Protein AF-A0A0S7YZR9-F1 (afdb_monomer)

Nearest PDB structures (foldseek):
  4ddk-assembly1_B  TM=4.774E-01  e=3.831E+00  Mycobacterium tuberculo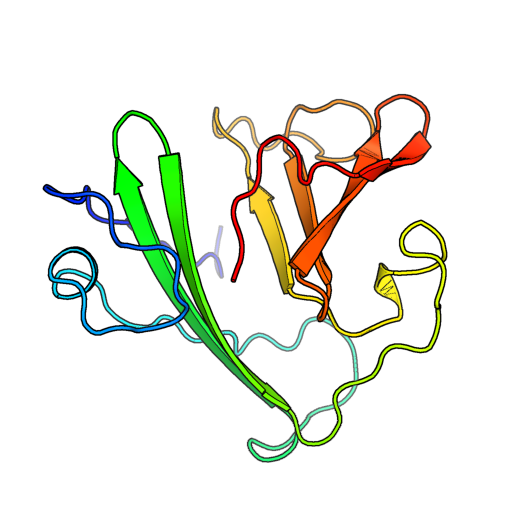sis
  3te5-assembly1_B  TM=4.830E-01  e=8.020E+00  Saccharomyces cerevisiae S288C
  2ya3-assembly1_B  TM=4.072E-01  e=9.647E+00  Homo sapiens
  4dix-assembly2_B  TM=2.619E-01  e=4.609E+00  Arabidopsis thaliana

Sequence (139 aa):
MEGRTEYRAPRAAIAPVVDGIDSDAAWEATRWQDIDQLWLGPEYEDADFQGRFKVVWTPERIYLLAEIVDDILFDSHRDPLVQYWDDDCLEIFLDEDFSGGDHQYNHNAFAYHVSLDNQAIDIGTDEKARSYSHHVESR

Foldseek 3Di:
DPPDDDDDAEAFPDDDDQDLDCPDPSNVVWDKDWPPDCPDDDDDDVQAWTKIKHWHDYPVDIDMRMDMHHNDQFDPDPPCQPPVVVGDWDKDKAQPVPPPDDQPLPVNIDIFTQHPVRWTWDAYNVRGIDTPCVPDDHD

Solvent-accessible surface area (backbone atoms only — not comparable to full-atom values): 8926 Å² total; per-residue (Å²): 130,84,90,72,84,87,81,83,61,50,74,34,94,49,85,61,77,83,65,77,61,90,78,42,76,44,49,72,85,51,64,82,40,76,60,79,78,87,86,77,82,78,92,82,50,73,71,51,51,41,37,33,33,36,52,34,29,47,101,90,45,78,47,76,49,74,52,75,48,60,73,71,93,47,79,84,53,92,50,74,72,46,71,52,86,83,28,53,55,53,76,47,79,47,55,89,83,68,78,82,61,63,46,76,46,66,71,60,14,47,62,31,38,32,35,87,87,55,44,24,31,37,62,38,68,83,77,42,61,44,80,50,43,90,82,53,88,71,99

pLDDT: mean 92.22, std 7.13, range [46.25, 97.81]

Radius of gyration: 15.83 Å; Cα contacts (8 Å, |Δi|>4): 218; chains: 1; bounding box: 41×36×39 Å

Structure (mmCIF, N/CA/C/O backbone):
data_AF-A0A0S7YZR9-F1
#
_entry.id   AF-A0A0S7YZR9-F1
#
loop_
_atom_site.group_PDB
_atom_site.id
_atom_site.type_symbol
_atom_site.label_atom_id
_atom_site.label_alt_id
_atom_site.label_comp_id
_atom_site.label_asym_id
_atom_site.label_entity_id
_atom_site.label_seq_id
_atom_site.pdbx_PDB_ins_code
_atom_site.Cartn_x
_atom_site.Cartn_y
_atom_site.Cartn_z
_atom_site.occupancy
_atom_site.B_iso_or_equiv
_atom_site.auth_seq_id
_atom_site.auth_comp_id
_atom_site.auth_asym_id
_atom_site.auth_atom_id
_atom_site.pdbx_PDB_model_num
ATOM 1 N N . MET A 1 1 ? -2.872 24.928 0.077 1.00 49.91 1 MET A N 1
ATOM 2 C CA . MET A 1 1 ? -3.732 23.855 0.622 1.00 49.91 1 MET A CA 1
ATOM 3 C C . MET A 1 1 ? -5.007 23.670 -0.208 1.00 49.91 1 MET A C 1
ATOM 5 O O . 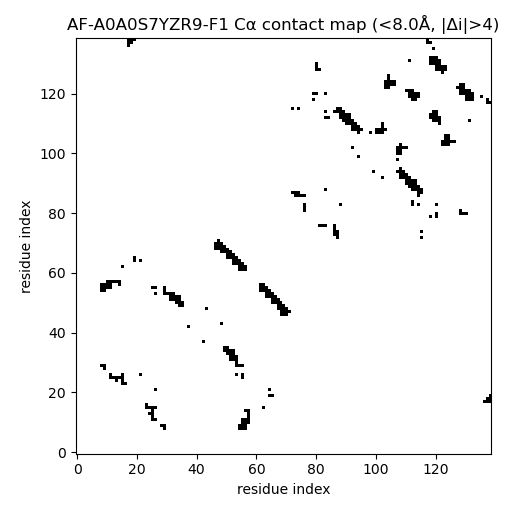MET A 1 1 ? -5.911 22.993 0.252 1.00 49.91 1 MET A O 1
ATOM 9 N N . GLU A 1 2 ? -5.100 24.221 -1.424 1.00 46.25 2 GLU A N 1
ATOM 10 C CA . GLU A 1 2 ? -6.133 23.800 -2.381 1.00 46.25 2 GLU A CA 1
ATOM 11 C C . GLU A 1 2 ? -5.717 22.462 -3.006 1.00 46.25 2 GLU A C 1
ATOM 13 O O . GLU A 1 2 ? -4.527 22.253 -3.242 1.00 46.25 2 GLU A O 1
ATOM 18 N N . GLY A 1 3 ? -6.675 21.556 -3.216 1.00 63.06 3 GLY A N 1
ATOM 19 C CA . GLY A 1 3 ? -6.462 20.278 -3.909 1.00 63.06 3 GLY A CA 1
ATOM 20 C C . GLY A 1 3 ? -6.144 19.058 -3.035 1.00 63.06 3 GLY A C 1
ATOM 21 O O . GLY A 1 3 ? -5.969 17.977 -3.578 1.00 63.06 3 GLY A O 1
ATOM 22 N N . ARG A 1 4 ? -6.089 19.181 -1.699 1.00 71.31 4 ARG A N 1
ATOM 23 C CA . ARG A 1 4 ? -6.003 18.001 -0.817 1.00 71.31 4 ARG A CA 1
ATOM 24 C C . ARG A 1 4 ? -7.403 17.468 -0.530 1.00 71.31 4 ARG A C 1
ATOM 26 O O . ARG A 1 4 ? -8.235 18.204 0.001 1.00 71.31 4 ARG A O 1
ATOM 33 N N . THR A 1 5 ? -7.646 16.204 -0.853 1.00 81.19 5 THR A N 1
ATOM 34 C CA . THR A 1 5 ? -8.812 15.472 -0.356 1.00 81.19 5 THR A CA 1
ATOM 35 C C . THR A 1 5 ? -8.611 15.164 1.129 1.00 81.19 5 THR A C 1
ATOM 37 O O . THR A 1 5 ? -7.500 14.895 1.585 1.00 81.19 5 THR A O 1
ATOM 40 N N . GLU A 1 6 ? -9.679 15.267 1.920 1.00 87.44 6 GLU A N 1
ATOM 41 C CA . GLU A 1 6 ? -9.677 14.838 3.319 1.00 87.44 6 GLU A CA 1
ATOM 42 C C . GLU A 1 6 ? -10.524 13.573 3.430 1.00 87.44 6 GLU A C 1
ATOM 44 O O . GLU A 1 6 ? -11.729 13.604 3.177 1.00 87.44 6 GLU A O 1
ATOM 49 N N . TYR A 1 7 ? -9.901 12.474 3.852 1.00 88.81 7 TYR A N 1
ATOM 50 C CA . TYR A 1 7 ? -10.595 11.239 4.190 1.00 88.81 7 TYR A CA 1
ATOM 51 C C . TYR A 1 7 ? -10.415 10.926 5.673 1.00 88.81 7 TYR A C 1
ATOM 53 O O . TYR A 1 7 ? -9.303 10.913 6.196 1.00 88.81 7 TYR A O 1
ATOM 61 N N . ARG A 1 8 ? -11.524 10.658 6.366 1.00 93.19 8 ARG A N 1
ATOM 62 C CA . ARG A 1 8 ? -11.518 10.253 7.776 1.00 93.19 8 ARG A CA 1
ATOM 63 C C . ARG A 1 8 ? -11.895 8.783 7.871 1.00 93.19 8 ARG A C 1
ATOM 65 O O . ARG A 1 8 ? -13.080 8.458 7.898 1.00 93.19 8 ARG A O 1
ATOM 72 N N . ALA A 1 9 ? -10.886 7.918 7.943 1.00 95.44 9 ALA A N 1
ATOM 73 C CA . ALA A 1 9 ? -11.085 6.486 8.125 1.00 95.44 9 ALA A CA 1
ATOM 74 C C . ALA A 1 9 ? -11.821 6.213 9.451 1.00 95.44 9 ALA A C 1
ATOM 76 O O . ALA A 1 9 ? -11.351 6.642 10.517 1.00 95.44 9 ALA A O 1
ATOM 77 N N . PRO A 1 10 ? -12.977 5.527 9.434 1.00 96.75 10 PRO A N 1
ATOM 78 C CA . PRO A 1 10 ? -13.663 5.183 10.663 1.00 96.75 10 PRO A CA 1
ATOM 79 C C . PRO A 1 10 ? -12.889 4.103 11.417 1.00 96.75 10 PRO A C 1
ATOM 81 O O . PRO A 1 10 ? -12.204 3.252 10.844 1.00 96.75 10 PRO A O 1
ATOM 84 N N . ARG A 1 11 ? -13.031 4.128 12.742 1.00 97.44 11 ARG A N 1
ATOM 85 C CA . ARG A 1 11 ? -12.537 3.048 13.588 1.00 97.44 11 ARG A CA 1
ATOM 86 C C . ARG A 1 11 ? -13.446 1.832 13.426 1.00 97.44 11 ARG A C 1
ATOM 88 O O . ARG A 1 11 ? -14.648 1.941 13.669 1.00 97.44 11 ARG A O 1
ATOM 95 N N . ALA A 1 12 ? -12.875 0.684 13.094 1.00 97.06 12 ALA A N 1
ATOM 96 C CA . ALA A 1 12 ? -13.597 -0.576 13.050 1.00 97.06 12 ALA A CA 1
ATOM 97 C C . ALA A 1 12 ? -13.786 -1.142 14.468 1.00 97.06 12 ALA A C 1
ATOM 99 O O . ALA A 1 12 ? -12.879 -1.105 15.303 1.00 97.06 12 ALA A O 1
ATOM 100 N N . ALA A 1 13 ? -14.983 -1.662 14.753 1.00 95.19 13 ALA A N 1
ATOM 101 C CA . ALA A 1 13 ? -15.266 -2.343 16.020 1.00 95.19 13 ALA A CA 1
ATOM 102 C C . ALA A 1 13 ? -14.659 -3.755 16.067 1.00 95.19 13 ALA A C 1
ATOM 104 O O . ALA A 1 13 ? -14.311 -4.246 17.139 1.00 95.19 13 ALA A O 1
ATOM 105 N N . ILE A 1 14 ? -14.545 -4.387 14.900 1.00 95.06 14 ILE A N 1
ATOM 106 C CA . ILE A 1 14 ? -13.962 -5.706 14.673 1.00 95.06 14 ILE A CA 1
ATOM 107 C C . ILE A 1 14 ? -12.978 -5.538 13.516 1.00 95.06 14 ILE A C 1
ATOM 109 O O . ILE A 1 14 ? -13.290 -4.843 12.551 1.00 95.06 14 ILE A O 1
ATOM 113 N N . ALA A 1 15 ? -11.783 -6.112 13.641 1.00 96.81 15 ALA A N 1
ATOM 114 C CA . ALA A 1 15 ? -10.812 -6.115 12.555 1.00 96.81 15 ALA A CA 1
ATOM 115 C C . ALA A 1 15 ? -11.372 -6.904 11.360 1.00 96.81 15 ALA A C 1
ATOM 117 O O . ALA A 1 15 ? -11.846 -8.022 11.586 1.00 96.81 15 ALA A O 1
ATOM 118 N N . PRO A 1 16 ? -11.313 -6.366 10.129 1.00 97.00 16 PRO A N 1
ATOM 119 C CA . PRO A 1 16 ? -11.696 -7.137 8.962 1.00 97.00 16 PRO A CA 1
ATOM 120 C C . PRO A 1 16 ? -10.743 -8.312 8.759 1.00 97.00 16 PRO A C 1
ATOM 122 O O . PRO A 1 16 ? -9.550 -8.229 9.076 1.00 97.00 16 PRO A O 1
ATOM 125 N N . VAL A 1 17 ? -11.257 -9.398 8.191 1.00 96.31 17 VAL A N 1
ATOM 126 C CA . VAL A 1 17 ? -10.395 -10.444 7.635 1.00 96.31 17 VAL A CA 1
ATOM 127 C C . VAL A 1 17 ? -9.646 -9.875 6.426 1.00 96.31 17 VAL A C 1
ATOM 129 O O . VAL A 1 17 ? -10.237 -9.226 5.567 1.00 96.31 17 VAL A O 1
ATOM 132 N N . VAL A 1 18 ? -8.333 -10.099 6.359 1.00 96.31 18 VAL A N 1
ATOM 133 C CA . VAL A 1 18 ? -7.532 -9.743 5.182 1.00 96.31 18 VAL A CA 1
ATOM 134 C C . VAL A 1 18 ? -7.682 -10.869 4.162 1.00 96.31 18 VAL A C 1
ATOM 136 O O . VAL A 1 18 ? -6.966 -11.863 4.239 1.00 96.31 18 VAL A O 1
ATOM 139 N N . ASP A 1 19 ? -8.662 -10.757 3.269 1.00 95.88 19 ASP A N 1
ATOM 140 C CA . ASP A 1 19 ? -8.957 -11.746 2.217 1.00 95.88 19 ASP A CA 1
ATOM 141 C C . ASP A 1 19 ? -9.349 -11.126 0.861 1.00 95.88 19 ASP A C 1
ATOM 143 O O . ASP A 1 19 ? -9.710 -11.854 -0.064 1.00 95.88 19 ASP A O 1
ATOM 147 N N . GLY A 1 20 ? -9.284 -9.796 0.745 1.00 94.88 20 GLY A N 1
ATOM 148 C CA . GLY A 1 20 ? -9.654 -9.059 -0.465 1.00 94.88 20 GLY A CA 1
ATOM 149 C C . GLY A 1 20 ? -11.165 -8.907 -0.687 1.00 94.88 20 GLY A C 1
ATOM 150 O O . GLY A 1 20 ? -11.572 -8.464 -1.759 1.00 94.88 20 GLY A O 1
ATOM 151 N N . ILE A 1 21 ? -12.018 -9.259 0.287 1.00 95.12 21 ILE A N 1
ATOM 152 C CA . ILE A 1 21 ? -13.479 -9.249 0.127 1.00 95.12 21 ILE A CA 1
ATOM 153 C C . ILE A 1 21 ? -14.133 -8.132 0.962 1.00 95.12 21 ILE A C 1
ATOM 155 O O . ILE A 1 21 ? -14.015 -8.064 2.184 1.00 95.12 21 ILE A O 1
ATOM 159 N N . ASP A 1 22 ? -14.950 -7.298 0.311 1.00 95.44 22 ASP A N 1
ATOM 160 C CA . ASP A 1 22 ? -15.714 -6.187 0.919 1.00 95.44 22 ASP A CA 1
ATOM 161 C C . ASP A 1 22 ? -16.951 -6.635 1.739 1.00 95.44 22 ASP A C 1
ATOM 163 O O . ASP A 1 22 ? -17.921 -5.899 1.897 1.00 95.44 22 ASP A O 1
ATOM 167 N N . SER A 1 23 ? -16.992 -7.882 2.217 1.00 95.38 23 SER A N 1
ATOM 168 C CA . SER A 1 23 ? -18.182 -8.420 2.903 1.00 95.38 23 SER A CA 1
ATOM 169 C C . SER A 1 23 ? -18.142 -8.300 4.426 1.00 95.38 23 SER A C 1
ATOM 171 O O . SER A 1 23 ? -19.137 -8.601 5.085 1.00 95.38 23 SER A O 1
ATOM 173 N N . ASP A 1 24 ? -17.005 -7.893 4.996 1.00 96.25 24 ASP A N 1
ATOM 174 C CA . ASP A 1 24 ? -16.861 -7.727 6.441 1.00 96.25 24 ASP A CA 1
ATOM 175 C C . ASP A 1 24 ? -17.631 -6.494 6.948 1.00 96.25 24 ASP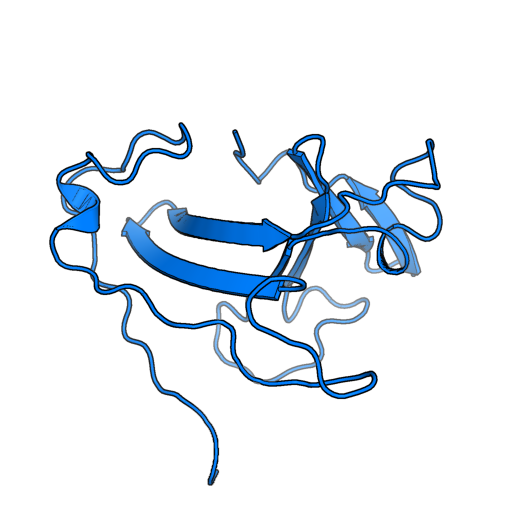 A C 1
ATOM 177 O O . ASP A 1 24 ? -17.632 -5.429 6.326 1.00 96.25 24 ASP A O 1
ATOM 181 N N . ALA A 1 25 ? -18.239 -6.612 8.130 1.00 95.75 25 ALA A N 1
ATOM 182 C CA . ALA A 1 25 ? -18.999 -5.536 8.765 1.00 95.75 25 ALA A CA 1
ATOM 183 C C . ALA A 1 25 ? -18.138 -4.288 9.036 1.00 95.75 25 ALA A C 1
ATOM 185 O O . ALA A 1 25 ? -18.659 -3.174 9.120 1.00 95.75 25 ALA A O 1
ATOM 186 N N . ALA A 1 26 ? -16.815 -4.453 9.154 1.00 96.38 26 ALA A N 1
ATOM 187 C CA . ALA A 1 26 ? -15.878 -3.340 9.283 1.00 96.38 26 ALA A CA 1
ATOM 188 C C . ALA A 1 26 ? -15.997 -2.326 8.128 1.00 96.38 26 ALA A C 1
ATOM 190 O O . ALA A 1 26 ? -15.844 -1.123 8.351 1.00 96.38 26 ALA A O 1
ATOM 191 N N . TRP A 1 27 ? -16.321 -2.787 6.916 1.00 96.75 27 TRP A N 1
ATOM 192 C CA . TRP A 1 27 ? -16.366 -1.953 5.716 1.00 96.75 27 TRP A CA 1
ATOM 193 C C . TRP A 1 27 ? -17.689 -1.208 5.519 1.00 96.75 27 TRP A C 1
ATOM 195 O O . TRP A 1 27 ? -17.713 -0.223 4.779 1.00 96.75 27 TRP A O 1
ATOM 205 N N . GLU A 1 28 ? -18.769 -1.598 6.206 1.00 93.62 28 GLU A N 1
ATOM 206 C CA . GLU A 1 28 ? -20.115 -1.018 6.038 1.00 93.62 28 GLU A CA 1
ATOM 207 C C . GLU A 1 28 ? -20.171 0.487 6.340 1.00 93.62 28 GLU A C 1
ATOM 209 O O . GLU A 1 28 ? -20.940 1.231 5.729 1.00 93.62 28 GLU A O 1
ATOM 214 N N . ALA A 1 29 ? -19.344 0.953 7.280 1.00 88.19 29 ALA A N 1
ATOM 215 C CA . ALA A 1 29 ? -19.265 2.363 7.661 1.00 88.19 29 ALA A CA 1
ATOM 216 C C . ALA A 1 29 ? -18.375 3.198 6.720 1.00 88.19 29 ALA A C 1
ATOM 218 O O . ALA A 1 29 ? -18.280 4.417 6.885 1.00 88.19 29 ALA A O 1
ATOM 219 N N . THR A 1 30 ? -17.717 2.562 5.748 1.00 92.62 30 THR A N 1
ATOM 220 C CA . THR A 1 30 ? -16.820 3.213 4.790 1.00 92.62 30 THR A CA 1
ATOM 221 C C . THR A 1 30 ? -17.478 3.383 3.432 1.00 92.62 30 THR A C 1
ATOM 223 O O . THR A 1 30 ? -18.368 2.633 3.034 1.00 92.62 30 THR A O 1
ATOM 226 N N . ARG A 1 31 ? -17.001 4.372 2.681 1.00 92.12 31 ARG A N 1
ATOM 227 C CA . ARG A 1 31 ? -17.296 4.503 1.256 1.00 92.12 31 ARG A CA 1
ATOM 228 C C . ARG A 1 31 ? -16.016 4.285 0.475 1.00 92.12 31 ARG A C 1
ATOM 230 O O . ARG A 1 31 ? -14.955 4.703 0.938 1.00 92.12 31 ARG A O 1
ATOM 237 N N . TRP A 1 32 ? -16.161 3.684 -0.699 1.00 96.38 32 TRP A N 1
ATOM 238 C CA . TRP A 1 32 ? -15.114 3.669 -1.710 1.00 96.38 32 TRP A CA 1
ATOM 239 C C . TRP A 1 32 ? -14.670 5.099 -2.021 1.00 96.38 32 TRP A C 1
ATOM 241 O O . TRP A 1 32 ? -15.499 6.014 -2.060 1.00 96.38 32 TRP A O 1
ATOM 251 N N . GLN A 1 33 ? -13.364 5.286 -2.134 1.00 95.94 33 GLN A N 1
ATOM 252 C CA . GLN A 1 33 ? -12.705 6.491 -2.6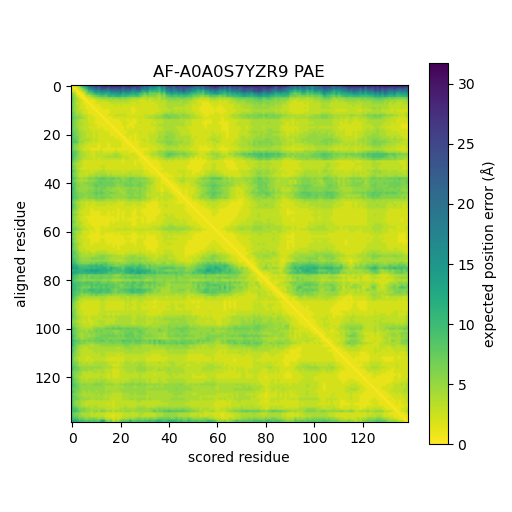18 1.00 95.94 33 GLN A CA 1
ATOM 253 C C . GLN A 1 33 ? -12.012 6.136 -3.922 1.00 95.94 33 GLN A C 1
ATOM 255 O O . GLN A 1 33 ? -11.331 5.114 -3.973 1.00 95.94 33 GLN A O 1
ATOM 260 N N . ASP A 1 34 ? -12.188 6.954 -4.947 1.00 95.44 34 ASP A N 1
ATOM 261 C CA . ASP A 1 34 ? -11.608 6.680 -6.254 1.00 95.44 34 ASP A CA 1
ATOM 262 C C . ASP A 1 34 ? -10.117 7.056 -6.266 1.00 95.44 34 ASP A C 1
ATOM 264 O O . ASP A 1 34 ? -9.677 7.986 -5.581 1.00 95.44 34 ASP A O 1
ATOM 268 N N . ILE A 1 35 ? -9.334 6.294 -7.022 1.00 94.31 35 ILE A N 1
ATOM 269 C CA . ILE A 1 35 ? -7.953 6.595 -7.394 1.00 94.31 35 ILE A CA 1
ATOM 270 C C . ILE A 1 35 ? -8.034 7.108 -8.832 1.00 94.31 35 ILE A C 1
ATOM 272 O O . ILE A 1 35 ? -7.949 6.334 -9.773 1.00 94.31 35 ILE A O 1
ATOM 276 N N . ASP A 1 36 ? -8.291 8.403 -9.001 1.00 92.88 36 ASP A N 1
ATOM 277 C CA . ASP A 1 36 ? -8.662 9.005 -10.295 1.00 92.88 36 ASP A CA 1
ATOM 278 C C . ASP A 1 36 ? -7.780 10.207 -10.681 1.00 92.88 36 ASP A C 1
ATOM 280 O O . ASP A 1 36 ? -8.058 10.940 -11.631 1.00 92.88 36 ASP A O 1
ATOM 284 N N . GLN A 1 37 ? -6.697 10.432 -9.935 1.00 92.00 37 GLN A N 1
ATOM 285 C CA . GLN A 1 37 ? -5.760 11.520 -10.191 1.00 92.00 37 GLN A CA 1
ATOM 286 C C . GLN A 1 37 ? -4.596 11.017 -11.047 1.00 92.00 37 GLN A C 1
ATOM 288 O O . GLN A 1 37 ? -3.678 10.371 -10.544 1.00 92.00 37 GLN A O 1
ATOM 293 N N . LEU A 1 38 ? -4.612 11.349 -12.342 1.00 92.12 38 LEU A N 1
ATOM 294 C CA . LEU A 1 38 ? -3.491 11.092 -13.249 1.00 92.12 38 LEU A CA 1
ATOM 295 C C . LEU A 1 38 ? -2.274 11.934 -12.832 1.00 92.12 38 LEU A C 1
ATOM 297 O O . LEU A 1 38 ? -2.219 13.140 -13.083 1.00 92.12 38 LEU A O 1
ATOM 301 N N . TRP A 1 39 ? -1.297 11.296 -12.187 1.00 87.12 39 TRP A N 1
ATOM 302 C CA . TRP A 1 39 ? -0.071 11.965 -11.746 1.00 87.12 39 TRP A CA 1
ATOM 303 C C . TRP A 1 39 ? 0.994 12.016 -12.850 1.00 87.12 39 TRP A C 1
ATOM 305 O O . TRP A 1 39 ? 1.617 13.058 -13.074 1.00 87.12 39 TRP A O 1
ATOM 315 N N . LEU A 1 40 ? 1.194 10.910 -13.564 1.00 89.88 40 LEU A N 1
ATOM 316 C CA . LEU A 1 40 ? 2.203 10.771 -14.608 1.00 89.88 40 LEU A CA 1
ATOM 317 C C . LEU A 1 40 ? 1.649 9.921 -15.752 1.00 89.88 40 LEU A C 1
ATOM 319 O O . LEU A 1 40 ? 0.948 8.948 -15.506 1.00 89.88 40 LEU A O 1
ATOM 323 N N . GLY A 1 41 ? 2.010 10.267 -16.987 1.00 91.00 41 GLY A N 1
ATOM 324 C CA . GLY A 1 41 ? 1.612 9.518 -18.179 1.00 91.00 41 GLY A CA 1
ATOM 325 C C . GLY A 1 41 ? 0.550 10.227 -19.025 1.00 91.00 41 GLY A C 1
ATOM 326 O O . GLY A 1 41 ? 0.191 11.376 -18.746 1.00 91.00 41 GLY A O 1
ATOM 327 N N . PRO A 1 42 ? 0.125 9.593 -20.130 1.00 93.31 42 PRO A N 1
ATOM 328 C CA . PRO A 1 42 ? -0.967 10.084 -20.963 1.00 93.31 42 PRO A CA 1
ATOM 329 C C . PRO A 1 42 ? -2.331 9.884 -20.283 1.00 93.31 42 PRO A C 1
ATOM 331 O O . PRO A 1 42 ? -2.442 9.196 -19.273 1.00 93.31 42 PRO A O 1
ATOM 334 N N . GLU A 1 43 ? -3.376 10.482 -20.858 1.00 94.75 43 GLU A N 1
ATOM 335 C CA . GLU A 1 43 ? -4.758 10.138 -20.506 1.00 94.75 43 GLU A CA 1
ATOM 336 C C . GLU A 1 43 ? -5.036 8.659 -20.817 1.00 94.75 43 GLU A C 1
ATOM 338 O O . GLU A 1 43 ? -4.533 8.130 -21.813 1.00 94.75 43 GLU A O 1
ATOM 343 N N . TYR A 1 44 ? -5.848 8.028 -19.971 1.00 93.56 44 TYR A N 1
ATOM 344 C CA . TYR A 1 44 ? -6.264 6.632 -20.068 1.00 93.56 44 TYR A CA 1
ATOM 345 C C . TYR A 1 44 ? -7.794 6.526 -20.066 1.00 93.56 44 TYR A C 1
ATOM 347 O O . TYR A 1 44 ? -8.501 7.481 -19.742 1.00 93.56 44 TYR A O 1
ATOM 355 N N . GLU A 1 45 ? -8.302 5.360 -20.452 1.00 94.00 45 GLU A N 1
ATOM 356 C CA . GLU A 1 45 ? -9.733 5.044 -20.455 1.00 94.00 45 GLU A CA 1
ATOM 357 C C . GLU A 1 45 ? -10.064 4.118 -19.276 1.00 94.00 45 GLU A C 1
ATOM 359 O O . GLU A 1 45 ? -9.202 3.379 -18.812 1.00 94.00 45 GLU A O 1
ATOM 364 N N . ASP A 1 46 ? -11.328 4.055 -18.853 1.00 90.62 46 ASP A N 1
ATOM 365 C CA . ASP A 1 46 ? -11.758 3.181 -17.744 1.00 90.62 46 ASP A CA 1
ATOM 366 C C . ASP A 1 46 ? -11.419 1.690 -17.967 1.00 90.62 46 ASP A C 1
ATOM 368 O O . ASP A 1 46 ? -11.364 0.905 -17.023 1.00 90.62 46 ASP A O 1
ATOM 372 N N . ALA A 1 47 ? -11.254 1.258 -19.221 1.00 90.94 47 ALA A N 1
ATOM 373 C CA . ALA A 1 47 ? -10.867 -0.117 -19.533 1.00 90.94 47 ALA A CA 1
ATOM 374 C C . ALA A 1 47 ? -9.386 -0.410 -19.244 1.00 90.94 47 ALA A C 1
ATOM 376 O O . ALA A 1 47 ? -9.072 -1.575 -19.041 1.00 90.94 47 ALA A O 1
ATOM 377 N N . ASP A 1 48 ? -8.540 0.622 -19.259 1.00 92.44 48 ASP A N 1
ATOM 378 C CA . ASP A 1 48 ? -7.093 0.571 -19.013 1.00 92.44 48 ASP A CA 1
ATOM 379 C C . ASP A 1 48 ? -6.813 0.633 -17.509 1.00 92.44 48 ASP A C 1
ATOM 381 O O . ASP A 1 48 ? -6.115 -0.214 -16.980 1.00 92.44 48 ASP A O 1
ATOM 385 N N . PHE A 1 49 ? -7.447 1.569 -16.791 1.00 95.62 49 PHE A N 1
ATOM 386 C CA . PHE A 1 49 ? -7.296 1.665 -15.342 1.00 95.62 49 PHE A CA 1
ATOM 387 C C . PHE A 1 49 ? -8.565 2.164 -14.647 1.00 95.62 49 PHE A C 1
ATOM 389 O O . PHE A 1 49 ? -9.130 3.204 -14.992 1.00 95.62 49 PHE A O 1
ATOM 396 N N . GLN A 1 50 ? -8.966 1.458 -13.591 1.00 96.75 50 GLN A N 1
ATOM 397 C CA . GLN A 1 50 ? -9.856 1.965 -12.548 1.00 96.75 50 GLN A CA 1
ATOM 398 C C . GLN A 1 50 ? -9.306 1.548 -11.192 1.00 96.75 50 GLN A C 1
ATOM 400 O O . GLN A 1 50 ? -9.101 0.363 -10.944 1.00 96.75 50 GLN A O 1
ATOM 405 N N . GLY A 1 51 ? -9.143 2.500 -10.280 1.00 96.62 51 GLY A N 1
ATOM 406 C CA . GLY A 1 51 ? -8.747 2.213 -8.910 1.00 96.62 51 GLY A CA 1
ATOM 407 C C . GLY A 1 51 ? -9.741 2.788 -7.918 1.00 96.62 51 GLY A C 1
ATOM 408 O O . GLY A 1 51 ? -10.251 3.894 -8.087 1.00 96.62 51 GLY A O 1
ATOM 409 N N . ARG A 1 52 ? -10.002 2.053 -6.843 1.00 97.25 52 ARG A N 1
ATOM 410 C CA . ARG A 1 52 ? -10.730 2.565 -5.682 1.00 97.25 52 ARG A CA 1
ATOM 411 C C . ARG A 1 52 ? -10.262 1.893 -4.408 1.00 97.25 52 ARG A C 1
ATOM 413 O O . ARG A 1 52 ? -9.797 0.758 -4.426 1.00 97.25 52 ARG A O 1
ATOM 420 N N . PHE A 1 53 ? -10.416 2.574 -3.280 1.00 97.56 53 PHE A N 1
ATOM 421 C CA . PHE A 1 53 ? -9.996 2.059 -1.985 1.00 97.56 5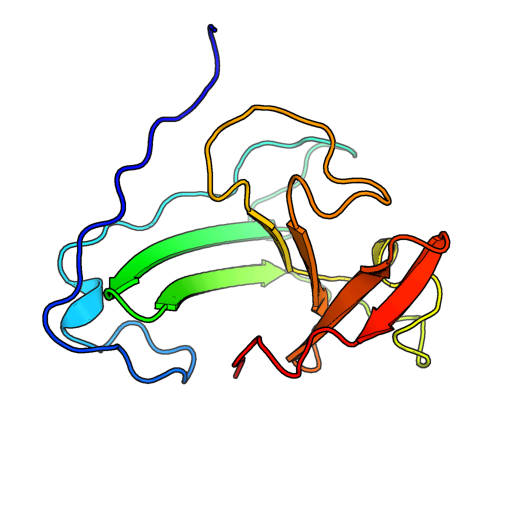3 PHE A CA 1
ATOM 422 C C . PHE A 1 53 ? -10.971 2.376 -0.845 1.00 97.56 53 PHE A C 1
ATOM 424 O O . PHE A 1 53 ? -11.778 3.307 -0.904 1.00 97.56 53 PHE A O 1
ATOM 431 N N . LYS A 1 54 ? -10.871 1.597 0.230 1.00 97.12 54 LYS A N 1
ATOM 432 C CA . LYS A 1 54 ? -11.477 1.828 1.545 1.00 97.12 54 LYS A CA 1
ATOM 433 C C . LYS A 1 54 ? -10.393 1.752 2.609 1.00 97.12 54 LYS A C 1
ATOM 435 O O . LYS A 1 54 ? -9.468 0.953 2.492 1.00 97.12 54 LYS A O 1
ATOM 440 N N . VAL A 1 55 ? -10.537 2.543 3.674 1.00 97.50 55 VAL A N 1
ATOM 441 C CA . VAL A 1 55 ? -9.642 2.473 4.837 1.00 97.50 55 VAL A CA 1
ATOM 442 C C . VAL A 1 55 ? -10.457 2.433 6.122 1.00 97.50 55 VAL A C 1
ATOM 444 O O . VAL A 1 55 ? -11.341 3.264 6.334 1.00 97.50 55 VAL A O 1
ATOM 447 N N . VAL A 1 56 ? -10.116 1.499 7.006 1.00 97.81 56 VAL A N 1
ATOM 448 C CA . VAL A 1 56 ? -10.539 1.491 8.413 1.00 97.81 56 VAL A CA 1
ATOM 449 C C . VAL A 1 56 ? -9.328 1.317 9.308 1.00 97.81 56 VAL A C 1
ATOM 451 O O . VAL A 1 56 ? -8.254 0.928 8.858 1.00 97.81 56 VAL A O 1
ATOM 454 N N . TRP A 1 57 ? -9.490 1.572 10.599 1.00 97.81 57 TRP A N 1
ATOM 455 C CA . TRP A 1 57 ? -8.416 1.326 11.553 1.00 97.81 57 TRP A CA 1
ATOM 456 C C . TRP A 1 57 ? -8.917 0.711 12.855 1.00 97.81 57 TRP A C 1
ATOM 458 O O . TRP A 1 57 ? -10.066 0.867 13.269 1.00 97.81 57 TRP A O 1
ATOM 468 N N . THR A 1 58 ? -8.002 0.026 13.518 1.00 97.12 58 THR A N 1
ATOM 469 C CA . THR A 1 58 ? -8.085 -0.447 14.902 1.00 97.12 58 THR A CA 1
ATOM 470 C C . THR A 1 58 ? -6.883 0.120 15.660 1.00 97.12 58 THR A C 1
ATOM 472 O O . THR A 1 58 ? -5.932 0.554 15.011 1.00 97.12 58 THR A O 1
ATOM 475 N N . PRO A 1 59 ? -6.870 0.130 17.004 1.00 96.25 59 PRO A N 1
ATOM 476 C CA . PRO A 1 59 ? -5.700 0.590 17.755 1.00 96.25 59 PRO A CA 1
ATOM 477 C C . PRO A 1 59 ? -4.383 -0.105 17.370 1.00 96.25 59 PRO A C 1
ATOM 479 O O . PRO A 1 59 ? -3.319 0.463 17.582 1.00 96.25 59 PRO A O 1
ATOM 482 N N . GLU A 1 60 ? -4.454 -1.316 16.817 1.00 94.56 60 GLU A N 1
ATOM 483 C CA . GLU A 1 60 ? -3.295 -2.123 16.452 1.00 94.56 60 GLU A CA 1
ATOM 484 C C . GLU A 1 60 ? -2.856 -1.952 14.990 1.00 94.56 60 GLU A C 1
ATOM 486 O O . GLU A 1 60 ? -1.689 -2.195 14.692 1.00 94.56 60 GLU A O 1
ATOM 491 N N . ARG A 1 61 ? -3.776 -1.620 14.069 1.00 95.81 61 ARG A N 1
ATOM 492 C CA . ARG A 1 61 ? -3.536 -1.655 12.611 1.00 95.81 61 ARG A CA 1
ATOM 493 C C . ARG A 1 61 ? -4.437 -0.713 11.820 1.00 95.81 61 ARG A C 1
ATOM 495 O O . ARG A 1 61 ? -5.605 -0.525 12.173 1.00 95.81 61 ARG A O 1
ATOM 502 N N . ILE A 1 62 ? -3.918 -0.241 10.690 1.00 96.75 62 ILE A N 1
ATOM 503 C CA . ILE A 1 62 ? -4.690 0.335 9.584 1.00 96.75 62 ILE A CA 1
ATOM 504 C C . ILE A 1 62 ? -4.975 -0.789 8.581 1.00 96.75 62 ILE A C 1
ATOM 506 O O . ILE A 1 62 ? -4.093 -1.590 8.286 1.00 96.75 62 ILE A O 1
ATOM 510 N N . TYR A 1 63 ? -6.203 -0.852 8.076 1.00 97.44 63 TYR A N 1
ATOM 511 C CA . TYR A 1 63 ? -6.625 -1.809 7.058 1.00 97.44 63 TYR A CA 1
ATOM 512 C C . TYR A 1 63 ? -7.014 -1.046 5.806 1.00 97.44 63 TYR A C 1
ATOM 514 O O . TYR A 1 63 ? -7.816 -0.110 5.874 1.00 97.44 63 TYR A O 1
ATOM 522 N N . LEU A 1 64 ? -6.469 -1.478 4.677 1.00 97.25 64 LEU A N 1
ATOM 523 C CA . LEU A 1 64 ? -6.787 -0.959 3.360 1.00 97.25 64 LEU A CA 1
ATOM 524 C C . LEU A 1 64 ? -7.405 -2.086 2.539 1.00 97.25 64 LEU A C 1
ATOM 526 O O . LEU A 1 64 ? -6.919 -3.214 2.568 1.00 97.25 64 LEU A O 1
ATOM 530 N N . LEU A 1 65 ? -8.468 -1.765 1.816 1.00 97.69 65 LEU A N 1
ATOM 531 C CA . LEU A 1 65 ? -9.015 -2.613 0.769 1.00 97.69 65 LEU A CA 1
ATOM 532 C C . LEU A 1 65 ? -8.960 -1.805 -0.518 1.00 97.69 65 LEU A C 1
ATOM 534 O O . LEU A 1 65 ? -9.614 -0.767 -0.599 1.00 97.69 65 LEU A O 1
ATOM 538 N N . ALA A 1 66 ? -8.172 -2.256 -1.485 1.00 97.25 66 ALA A N 1
ATOM 539 C CA . ALA A 1 66 ? -8.075 -1.648 -2.802 1.00 97.25 66 ALA A CA 1
ATOM 540 C C . ALA A 1 66 ? -8.675 -2.595 -3.841 1.00 97.25 66 ALA A C 1
ATOM 542 O O . ALA A 1 66 ? -8.460 -3.803 -3.787 1.00 97.25 66 ALA A O 1
ATOM 543 N N . GLU A 1 67 ? -9.432 -2.035 -4.774 1.00 96.88 67 GLU A N 1
ATOM 544 C CA . GLU A 1 67 ? -9.883 -2.720 -5.976 1.00 96.88 67 GLU A CA 1
ATOM 545 C C . GLU A 1 67 ? -9.298 -1.966 -7.165 1.00 96.88 67 GLU A C 1
ATOM 547 O O . GLU A 1 67 ? -9.528 -0.762 -7.309 1.00 96.88 67 GLU A O 1
ATOM 552 N N . ILE A 1 68 ? -8.509 -2.674 -7.968 1.00 95.94 68 ILE A N 1
ATOM 553 C CA . ILE A 1 68 ? -7.841 -2.140 -9.150 1.00 95.94 68 ILE A CA 1
ATOM 554 C C . ILE A 1 68 ? -8.238 -3.022 -10.328 1.00 95.94 68 ILE A C 1
ATOM 556 O O . ILE A 1 68 ? -8.145 -4.250 -10.257 1.00 95.94 68 ILE A O 1
ATOM 560 N N . VAL A 1 69 ? -8.730 -2.390 -11.384 1.00 95.44 69 VAL A N 1
ATOM 561 C CA . VAL A 1 69 ? -8.991 -3.008 -12.678 1.00 95.44 69 VAL A CA 1
ATOM 562 C C . VAL A 1 69 ? -7.952 -2.461 -13.632 1.00 95.44 69 VAL A C 1
ATOM 564 O O . VAL A 1 69 ? -7.852 -1.247 -13.780 1.00 95.44 69 VAL A O 1
ATOM 567 N N . ASP A 1 70 ? -7.224 -3.374 -14.254 1.00 94.31 70 ASP A N 1
ATOM 568 C CA . ASP A 1 70 ? -6.218 -3.087 -15.264 1.00 94.31 70 ASP A CA 1
ATOM 569 C C . ASP A 1 70 ? -6.407 -4.071 -16.426 1.00 94.31 70 ASP A C 1
ATOM 571 O O . ASP A 1 70 ? -6.831 -5.219 -16.205 1.00 94.31 70 ASP A O 1
ATOM 575 N N . ASP A 1 71 ? -6.162 -3.636 -17.660 1.00 93.81 71 ASP A N 1
ATOM 576 C CA . ASP A 1 71 ? -6.253 -4.520 -18.820 1.00 93.81 71 ASP A CA 1
ATOM 577 C C . ASP A 1 71 ? -5.051 -5.473 -18.920 1.00 93.81 71 ASP A C 1
ATOM 579 O O . ASP A 1 71 ? -5.195 -6.596 -19.434 1.00 93.81 71 ASP A O 1
ATOM 583 N N . ILE A 1 72 ? -3.894 -5.076 -18.378 1.00 93.06 72 ILE A N 1
ATOM 584 C CA . ILE A 1 72 ? -2.645 -5.831 -18.401 1.00 93.06 72 ILE A CA 1
ATOM 585 C C . ILE A 1 72 ? -1.951 -5.716 -17.045 1.00 93.06 72 ILE A C 1
ATOM 587 O O . ILE A 1 72 ? -1.313 -4.724 -16.743 1.00 93.06 72 ILE A O 1
ATOM 591 N N . LEU A 1 73 ? -1.927 -6.823 -16.300 1.00 91.94 73 LEU A N 1
ATOM 592 C CA . LEU A 1 73 ? -1.046 -6.949 -15.140 1.00 91.94 73 LEU A CA 1
ATOM 593 C C . LEU A 1 73 ? 0.403 -7.201 -15.587 1.00 91.94 73 LEU A C 1
ATOM 595 O O . LEU A 1 73 ? 0.710 -8.256 -16.163 1.00 91.94 73 LEU A O 1
ATOM 599 N N . PHE A 1 74 ? 1.288 -6.250 -15.315 1.00 90.62 74 PHE A N 1
ATOM 600 C CA . PHE A 1 74 ? 2.677 -6.217 -15.742 1.00 90.62 74 PHE A CA 1
ATOM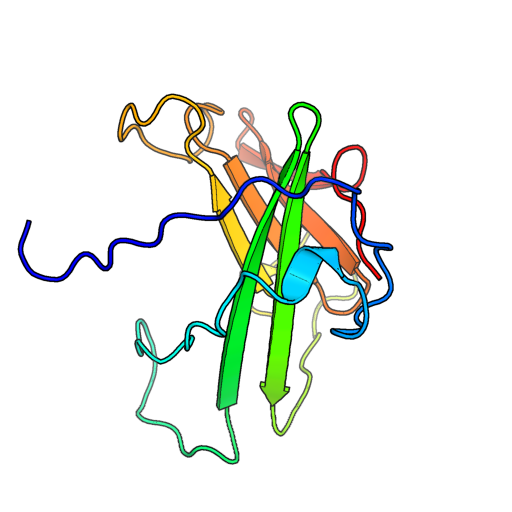 601 C C . PHE A 1 74 ? 3.659 -6.385 -14.572 1.00 90.62 74 PHE A C 1
ATOM 603 O O . PHE A 1 74 ? 3.768 -5.549 -13.685 1.00 90.62 74 PHE A O 1
ATOM 610 N N . ASP A 1 75 ? 4.430 -7.472 -14.616 1.00 88.00 75 ASP A N 1
ATOM 611 C CA . ASP A 1 75 ? 5.579 -7.733 -13.742 1.00 88.00 75 ASP A CA 1
ATOM 612 C C . ASP A 1 75 ? 6.722 -8.257 -14.621 1.00 88.00 75 ASP A C 1
ATOM 614 O O . ASP A 1 75 ? 6.686 -9.383 -15.138 1.00 88.00 75 ASP A O 1
ATOM 618 N N . SER A 1 76 ? 7.709 -7.398 -14.871 1.00 84.00 76 SER A N 1
ATOM 619 C CA . SER A 1 76 ? 8.853 -7.696 -15.729 1.00 84.00 76 SER A CA 1
ATOM 620 C C . SER A 1 76 ? 10.120 -8.062 -14.958 1.00 84.00 76 SER A C 1
ATOM 622 O O . SER A 1 76 ? 11.039 -8.652 -15.549 1.00 84.00 76 SER A O 1
ATOM 624 N N . HIS A 1 77 ? 10.164 -7.808 -13.645 1.00 85.25 77 HIS A N 1
ATOM 625 C CA . HIS A 1 77 ? 11.323 -8.063 -12.798 1.00 85.25 77 HIS A CA 1
ATOM 626 C C . HIS A 1 77 ? 11.049 -9.153 -11.764 1.00 85.25 77 HIS A C 1
ATOM 628 O O . HIS A 1 77 ? 10.592 -8.934 -10.652 1.00 85.25 77 HIS A O 1
ATOM 634 N N . ARG A 1 78 ? 11.531 -10.363 -12.067 1.00 83.44 78 ARG A N 1
ATOM 635 C CA . ARG A 1 78 ? 11.429 -11.512 -11.148 1.00 83.44 78 ARG A CA 1
ATOM 636 C C . ARG A 1 78 ? 12.079 -11.287 -9.769 1.00 83.44 78 ARG A C 1
ATOM 638 O O . ARG A 1 78 ? 11.800 -12.043 -8.842 1.00 83.44 78 ARG A O 1
ATOM 645 N N . ASP A 1 79 ? 13.044 -10.373 -9.659 1.00 89.44 79 ASP A N 1
ATOM 646 C CA . ASP A 1 79 ? 13.642 -10.022 -8.367 1.00 89.44 79 ASP A CA 1
ATOM 647 C C . ASP A 1 79 ? 12.874 -8.829 -7.779 1.00 89.44 79 ASP A C 1
ATOM 649 O O . ASP A 1 79 ? 13.001 -7.731 -8.322 1.00 89.44 79 ASP A O 1
ATOM 653 N N . PRO A 1 80 ? 12.140 -9.005 -6.664 1.00 86.19 80 PRO A N 1
ATOM 654 C CA . PRO A 1 80 ? 11.278 -7.961 -6.110 1.00 86.19 80 PRO A CA 1
ATOM 655 C C . PRO A 1 80 ? 12.062 -6.745 -5.596 1.00 86.19 80 PRO A C 1
ATOM 657 O O . PRO A 1 80 ? 11.472 -5.736 -5.236 1.00 86.19 80 PRO A O 1
ATOM 660 N N . LEU A 1 81 ? 13.395 -6.821 -5.516 1.00 92.12 81 LEU A N 1
ATOM 661 C CA . LEU A 1 81 ? 14.245 -5.714 -5.073 1.00 92.12 81 LEU A CA 1
ATOM 662 C C . LEU A 1 81 ? 14.815 -4.882 -6.232 1.00 92.12 81 LEU A C 1
ATOM 664 O O . LEU A 1 81 ? 15.609 -3.970 -5.987 1.00 92.12 81 LEU A O 1
ATOM 668 N N . VAL A 1 82 ? 14.459 -5.192 -7.481 1.00 88.62 82 VAL A N 1
ATOM 669 C CA . VAL A 1 82 ? 14.999 -4.541 -8.680 1.00 88.62 82 VAL A CA 1
ATOM 670 C C . VAL A 1 82 ? 13.875 -3.868 -9.453 1.00 88.62 82 VAL A C 1
ATOM 672 O O . VAL A 1 82 ? 13.013 -4.559 -9.968 1.00 88.62 82 VAL A O 1
ATOM 675 N N . GLN A 1 83 ? 13.928 -2.536 -9.574 1.00 84.44 83 GLN A N 1
ATOM 676 C CA . GLN A 1 83 ? 13.013 -1.734 -10.406 1.00 84.44 83 GLN A CA 1
ATOM 677 C C . GLN A 1 83 ? 11.519 -2.048 -10.218 1.00 84.44 83 GLN A C 1
ATOM 679 O O . GLN A 1 83 ? 10.731 -1.871 -11.133 1.00 84.44 83 GLN A O 1
ATOM 684 N N . TYR A 1 84 ? 11.112 -2.455 -9.016 1.00 82.31 84 TYR A N 1
ATOM 685 C CA . TYR A 1 84 ? 9.722 -2.798 -8.699 1.00 82.31 84 TYR A CA 1
ATOM 686 C C . TYR A 1 84 ? 8.748 -1.614 -8.848 1.00 82.31 84 TYR A C 1
ATOM 688 O O . TYR A 1 84 ? 7.546 -1.822 -8.911 1.00 82.31 84 TYR A O 1
ATOM 696 N N . TRP A 1 85 ? 9.254 -0.376 -8.893 1.00 81.56 85 TRP A N 1
ATOM 697 C CA . TRP A 1 85 ? 8.475 0.831 -9.197 1.00 81.56 85 TRP A CA 1
ATOM 698 C C . TRP A 1 85 ? 8.149 0.985 -10.695 1.00 81.56 85 TRP A C 1
ATOM 700 O O . TRP A 1 85 ? 7.336 1.833 -11.046 1.00 81.56 85 TRP A O 1
ATOM 710 N N . ASP A 1 86 ? 8.814 0.223 -11.574 1.00 86.06 86 ASP A N 1
ATOM 711 C CA . ASP A 1 86 ? 8.534 0.172 -13.018 1.00 86.06 86 ASP A CA 1
ATOM 712 C C . ASP A 1 86 ? 7.545 -0.966 -13.373 1.00 86.06 86 ASP A C 1
ATOM 714 O O . ASP A 1 86 ? 7.147 -1.081 -14.533 1.00 86.06 86 ASP A O 1
ATOM 718 N N . ASP A 1 87 ? 7.169 -1.802 -12.397 1.00 89.69 87 ASP A N 1
ATOM 719 C CA . ASP A 1 87 ? 6.167 -2.868 -12.513 1.00 89.69 87 ASP A CA 1
ATOM 720 C C . ASP A 1 87 ? 4.859 -2.458 -11.804 1.00 89.69 87 ASP A C 1
ATOM 722 O O . ASP A 1 87 ? 4.836 -1.520 -10.999 1.00 89.69 87 ASP A O 1
ATOM 726 N N . ASP A 1 88 ? 3.764 -3.175 -12.069 1.00 92.12 88 ASP A N 1
ATOM 727 C CA . ASP A 1 88 ? 2.475 -2.876 -11.447 1.00 92.12 88 ASP A CA 1
ATOM 728 C C . ASP A 1 88 ? 2.509 -3.129 -9.941 1.00 92.12 88 ASP A C 1
ATOM 730 O O . ASP A 1 88 ? 2.767 -4.236 -9.449 1.00 92.12 88 ASP A O 1
ATOM 734 N N . CYS A 1 89 ? 2.183 -2.084 -9.188 1.00 93.75 89 CYS A N 1
ATOM 735 C CA . CYS A 1 89 ? 2.085 -2.144 -7.744 1.00 93.75 89 CYS A CA 1
ATOM 736 C C . CYS A 1 89 ? 1.081 -1.123 -7.201 1.00 93.75 89 CYS A C 1
ATOM 738 O O . CYS A 1 89 ? 0.788 -0.095 -7.812 1.00 93.75 89 CYS A O 1
ATOM 740 N N . LEU A 1 90 ? 0.568 -1.403 -6.003 1.00 95.00 90 LEU A N 1
ATOM 741 C CA . LEU A 1 90 ? -0.110 -0.406 -5.183 1.00 95.00 90 LEU A CA 1
ATOM 742 C C . LEU A 1 90 ? 0.923 0.268 -4.281 1.00 95.00 90 LEU A C 1
ATOM 744 O O . LEU A 1 90 ? 1.514 -0.393 -3.427 1.00 95.00 90 LEU A O 1
ATOM 748 N N . GLU A 1 91 ? 1.089 1.581 -4.413 1.00 95.19 91 GLU A N 1
ATOM 749 C CA . GLU A 1 91 ? 1.962 2.352 -3.530 1.00 95.19 91 GLU A CA 1
ATOM 750 C C . GLU A 1 91 ? 1.176 3.006 -2.378 1.00 95.19 91 GLU A C 1
ATOM 752 O O . GLU A 1 91 ? 0.160 3.674 -2.587 1.00 95.19 91 GLU A O 1
ATOM 757 N N . ILE A 1 92 ? 1.639 2.815 -1.139 1.00 95.00 92 ILE A N 1
ATOM 758 C CA . ILE A 1 92 ? 1.023 3.370 0.076 1.00 95.00 92 ILE A CA 1
ATOM 759 C C . ILE A 1 92 ? 2.047 4.224 0.814 1.00 95.00 92 ILE A C 1
ATOM 761 O O . ILE A 1 92 ? 3.077 3.709 1.233 1.00 95.00 92 ILE A O 1
ATOM 765 N N . PHE A 1 93 ? 1.711 5.489 1.071 1.00 94.44 93 PHE A N 1
ATOM 766 C CA . PHE A 1 93 ? 2.504 6.389 1.910 1.00 94.44 93 PHE A CA 1
ATOM 767 C C . PHE A 1 93 ? 1.818 6.634 3.258 1.00 94.44 93 PHE A C 1
ATOM 769 O O . PHE A 1 93 ? 0.630 6.963 3.303 1.00 94.44 93 PHE A O 1
ATOM 776 N N . LEU A 1 94 ? 2.565 6.520 4.359 1.00 94.38 94 LEU A N 1
ATOM 777 C CA . LEU A 1 94 ? 2.066 6.714 5.720 1.00 94.38 94 LEU A CA 1
ATOM 778 C C . LEU A 1 94 ? 2.993 7.624 6.536 1.00 94.38 94 LEU A C 1
ATOM 780 O O . LEU A 1 94 ? 4.144 7.286 6.792 1.00 94.38 94 LEU A O 1
ATOM 784 N N . ASP A 1 95 ? 2.456 8.754 6.993 1.00 95.38 95 ASP A N 1
ATOM 785 C CA . ASP A 1 95 ? 3.083 9.674 7.950 1.00 95.38 95 ASP A CA 1
ATOM 786 C C . ASP A 1 95 ? 2.297 9.601 9.269 1.00 95.38 95 ASP A C 1
ATOM 788 O O . ASP A 1 95 ? 1.199 10.151 9.385 1.00 95.38 95 ASP A O 1
ATOM 792 N N . GLU A 1 96 ? 2.817 8.841 10.235 1.00 92.75 96 GLU A N 1
ATOM 793 C CA . GLU A 1 96 ? 2.088 8.483 11.459 1.00 92.75 96 GLU A CA 1
ATOM 794 C C . GLU A 1 96 ? 1.870 9.670 12.406 1.00 92.75 96 GLU A C 1
ATOM 796 O O . GLU A 1 96 ? 0.861 9.715 13.116 1.00 92.75 96 GLU A O 1
ATOM 801 N N . ASP A 1 97 ? 2.804 10.626 12.431 1.00 94.50 97 ASP A N 1
ATOM 802 C CA . ASP A 1 97 ? 2.747 11.797 13.310 1.00 94.50 97 ASP A CA 1
ATOM 803 C C . ASP A 1 97 ? 2.284 13.074 12.595 1.00 94.50 97 ASP A C 1
ATOM 805 O O . ASP A 1 97 ? 2.120 14.117 13.239 1.00 94.50 97 ASP A O 1
ATOM 809 N N . PHE A 1 98 ? 1.996 12.972 11.291 1.00 92.88 98 PHE A N 1
ATOM 810 C CA . PHE A 1 98 ? 1.562 14.073 10.436 1.00 92.88 98 PHE A CA 1
ATOM 811 C C . PHE A 1 98 ? 2.567 15.239 10.435 1.00 92.88 98 PHE A C 1
ATOM 813 O O . PHE A 1 98 ? 2.192 16.415 10.341 1.00 92.88 98 PHE A O 1
ATOM 820 N N . SER A 1 99 ? 3.857 14.924 10.568 1.00 95.06 99 SER A N 1
ATOM 821 C CA . SER A 1 99 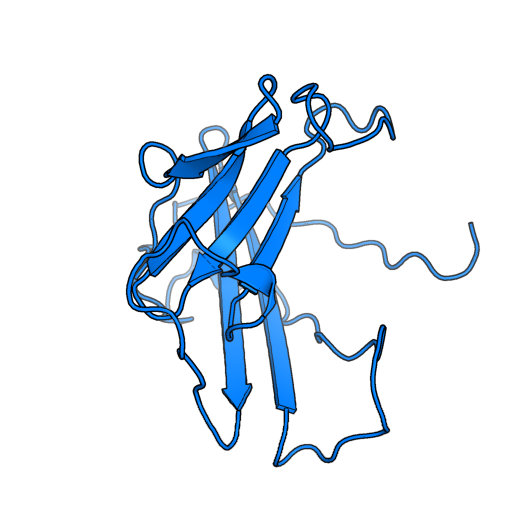? 4.950 15.901 10.565 1.00 95.06 99 SER A CA 1
ATOM 822 C C . SER A 1 99 ? 5.117 16.601 9.217 1.00 95.06 99 SER A C 1
ATOM 824 O O . SER A 1 99 ? 5.611 17.732 9.169 1.00 95.06 99 SER A O 1
ATOM 826 N N . GLY A 1 100 ? 4.704 15.956 8.121 1.00 91.56 100 GLY A N 1
ATOM 827 C CA . GLY A 1 100 ? 4.920 16.429 6.757 1.00 91.56 100 GLY A CA 1
ATOM 828 C C . GLY A 1 100 ? 6.384 16.371 6.317 1.00 91.56 100 GLY A C 1
ATOM 829 O O . GLY A 1 100 ? 6.770 17.111 5.408 1.00 91.56 100 GLY A O 1
ATOM 830 N N . GLY A 1 101 ? 7.206 15.561 6.990 1.00 92.00 101 GLY A N 1
ATOM 831 C CA . GLY A 1 101 ? 8.595 15.329 6.608 1.00 92.00 101 GLY A CA 1
ATOM 832 C C . GLY A 1 101 ? 8.733 14.414 5.387 1.00 92.00 101 GLY A C 1
ATOM 833 O O . GLY A 1 101 ? 7.765 13.852 4.880 1.00 92.00 101 GLY A O 1
ATOM 834 N N . ASP A 1 102 ? 9.961 14.306 4.885 1.00 91.06 102 ASP A N 1
ATOM 835 C CA . ASP A 1 102 ? 10.292 13.476 3.722 1.00 91.06 102 ASP A CA 1
ATOM 836 C C . ASP A 1 102 ? 10.172 11.983 4.065 1.00 91.06 102 ASP A C 1
ATOM 838 O O . ASP 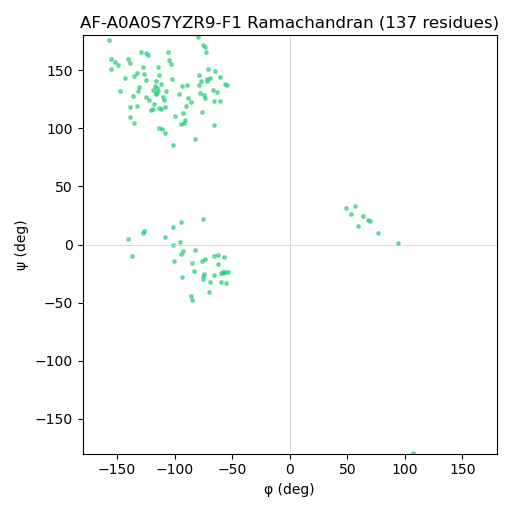A 1 102 ? 10.543 11.600 5.168 1.00 91.06 102 ASP A O 1
ATOM 842 N N . HIS A 1 103 ? 9.704 11.140 3.144 1.00 90.19 103 HIS A N 1
ATOM 843 C CA . HIS A 1 103 ? 9.640 9.686 3.350 1.00 90.19 103 HIS A CA 1
ATOM 844 C C . HIS A 1 103 ? 10.981 8.997 3.050 1.00 90.19 103 HIS A C 1
ATOM 846 O O . HIS A 1 103 ? 11.264 7.912 3.557 1.00 90.19 103 HIS A O 1
ATOM 852 N N . GLN A 1 104 ? 11.838 9.626 2.241 1.00 91.25 104 GLN A N 1
ATOM 853 C CA . GLN A 1 104 ? 13.051 8.980 1.753 1.00 91.25 104 GLN A CA 1
ATOM 854 C C . GLN A 1 104 ? 14.128 8.866 2.839 1.00 91.25 104 GLN A C 1
ATOM 856 O O . GLN A 1 104 ? 14.525 9.840 3.483 1.00 91.25 104 GLN A O 1
ATOM 861 N N . TYR A 1 105 ? 14.647 7.648 2.998 1.00 92.12 105 TYR A N 1
ATOM 862 C CA . TYR A 1 105 ? 15.877 7.319 3.731 1.00 92.12 105 TYR A CA 1
ATOM 863 C C . TYR A 1 105 ? 15.919 7.712 5.218 1.00 92.12 105 TYR A C 1
ATOM 865 O O . TYR A 1 105 ? 16.994 7.720 5.823 1.00 92.12 105 TYR A O 1
ATOM 873 N N . ASN A 1 106 ? 14.782 8.026 5.842 1.00 88.69 106 ASN A N 1
ATOM 874 C CA . ASN A 1 106 ? 14.755 8.540 7.217 1.00 88.69 106 ASN A CA 1
ATOM 875 C C . ASN A 1 106 ? 13.654 7.932 8.114 1.00 88.69 106 ASN A C 1
ATOM 877 O O . ASN A 1 106 ? 13.705 8.145 9.325 1.00 88.69 106 ASN A O 1
ATOM 881 N N . HIS A 1 107 ? 12.710 7.166 7.547 1.00 88.31 107 HIS A N 1
ATOM 882 C CA . HIS A 1 107 ? 11.527 6.619 8.232 1.00 88.31 107 HIS A CA 1
ATOM 883 C C . HIS A 1 107 ? 10.668 7.668 8.973 1.00 88.31 107 HIS A C 1
ATOM 885 O O . HIS A 1 107 ? 10.007 7.344 9.957 1.00 88.31 107 HIS A O 1
ATOM 891 N N . ASN A 1 108 ? 10.692 8.930 8.544 1.00 92.06 108 ASN A N 1
ATOM 892 C CA . ASN A 1 108 ? 9.763 9.953 9.023 1.00 92.06 108 ASN A CA 1
ATOM 893 C C . ASN A 1 108 ? 8.353 9.677 8.487 1.00 92.06 108 ASN A C 1
ATOM 895 O O . ASN A 1 108 ? 7.374 9.806 9.208 1.00 92.06 108 ASN A O 1
ATOM 899 N N . ALA A 1 109 ? 8.274 9.270 7.223 1.00 93.44 109 ALA A N 1
ATOM 900 C CA . ALA A 1 109 ? 7.112 8.625 6.638 1.00 93.44 109 ALA A CA 1
ATOM 901 C C . ALA A 1 109 ? 7.563 7.315 5.981 1.00 93.44 109 ALA A C 1
ATOM 903 O O . ALA A 1 109 ? 8.725 7.179 5.592 1.00 93.44 109 ALA A O 1
ATOM 904 N N . PHE A 1 110 ? 6.657 6.351 5.888 1.00 92.69 110 PHE A N 1
ATOM 905 C CA . PHE A 1 110 ? 6.891 5.058 5.253 1.00 92.69 110 PHE A CA 1
ATOM 906 C C . PHE A 1 110 ? 6.254 5.040 3.869 1.00 92.69 110 PHE A C 1
ATOM 908 O O . PHE A 1 110 ? 5.157 5.577 3.708 1.00 92.69 110 PHE A O 1
ATOM 915 N N . ALA A 1 111 ? 6.911 4.399 2.904 1.00 94.00 111 ALA A N 1
ATOM 916 C CA . ALA A 1 111 ? 6.286 3.990 1.658 1.00 94.00 111 ALA A CA 1
ATOM 917 C C . ALA A 1 111 ? 6.262 2.457 1.570 1.00 94.00 111 ALA A C 1
ATOM 919 O O . ALA A 1 111 ? 7.088 1.759 2.163 1.00 94.00 111 ALA A O 1
ATOM 920 N N . TYR A 1 112 ? 5.285 1.925 0.848 1.00 94.62 112 TYR A N 1
ATOM 921 C CA . TYR A 1 112 ? 5.169 0.503 0.556 1.00 94.62 112 TYR A CA 1
ATOM 922 C C . TYR A 1 112 ? 4.750 0.340 -0.889 1.00 94.62 112 TYR A C 1
ATOM 924 O O . TYR A 1 112 ? 3.647 0.748 -1.233 1.00 94.62 112 TYR A O 1
ATOM 932 N N . HIS A 1 113 ? 5.582 -0.306 -1.698 1.00 95.50 113 HIS A N 1
ATOM 933 C CA . HIS A 1 113 ? 5.168 -0.810 -3.000 1.00 95.50 113 HIS A CA 1
ATOM 934 C C . HIS A 1 113 ? 4.681 -2.238 -2.802 1.00 95.50 113 HIS A C 1
ATOM 936 O O . HIS A 1 113 ? 5.476 -3.134 -2.504 1.00 95.50 113 HIS A O 1
ATOM 942 N N . VAL A 1 114 ? 3.367 -2.426 -2.882 1.00 95.19 114 VAL A N 1
ATOM 943 C CA . VAL A 1 114 ? 2.711 -3.726 -2.760 1.00 95.19 114 VAL A CA 1
ATOM 944 C C . VAL A 1 114 ? 2.580 -4.325 -4.156 1.00 95.19 114 VAL A C 1
ATOM 946 O O . VAL A 1 114 ? 1.751 -3.880 -4.948 1.00 95.19 114 VAL A O 1
ATOM 949 N N . SER A 1 115 ? 3.427 -5.304 -4.460 1.00 93.19 115 SER A N 1
ATOM 950 C CA . SER A 1 115 ? 3.474 -5.997 -5.752 1.00 93.19 115 SER A CA 1
ATOM 951 C C . SER A 1 115 ? 2.288 -6.947 -5.957 1.00 93.19 115 SER A C 1
ATOM 953 O O . SER A 1 115 ? 1.607 -7.344 -5.007 1.00 93.19 115 SER A O 1
ATOM 955 N N . LEU A 1 116 ? 2.094 -7.394 -7.203 1.00 92.12 116 LEU A N 1
ATOM 956 C CA . LEU A 1 116 ? 1.073 -8.382 -7.585 1.00 92.12 116 LEU A CA 1
ATOM 957 C C . LEU A 1 116 ? 1.197 -9.729 -6.850 1.00 92.12 116 LEU A C 1
ATOM 959 O O . LEU A 1 116 ? 0.216 -10.460 -6.709 1.00 92.12 116 LEU A O 1
ATOM 963 N N . ASP A 1 117 ? 2.394 -10.073 -6.373 1.00 91.00 117 ASP A N 1
ATOM 964 C CA . ASP A 1 117 ? 2.652 -11.268 -5.565 1.00 91.00 117 ASP A CA 1
ATOM 965 C C . ASP A 1 117 ? 2.615 -10.996 -4.048 1.00 91.00 117 ASP A C 1
ATOM 967 O O . ASP A 1 117 ? 3.081 -11.815 -3.249 1.00 91.00 117 ASP A O 1
ATOM 971 N N . ASN A 1 118 ? 1.985 -9.882 -3.649 1.00 91.44 118 ASN A N 1
ATOM 972 C CA . ASN A 1 118 ? 1.686 -9.494 -2.273 1.00 91.44 118 ASN A CA 1
ATOM 973 C C . ASN A 1 118 ? 2.921 -9.139 -1.417 1.00 91.44 118 ASN A C 1
ATOM 975 O O . ASN A 1 118 ? 2.840 -9.157 -0.183 1.00 91.44 118 ASN A O 1
ATOM 979 N N . GLN A 1 119 ? 4.061 -8.792 -2.022 1.00 93.62 119 GLN A N 1
ATOM 980 C CA . GLN A 1 119 ? 5.240 -8.327 -1.286 1.00 93.62 119 GLN A CA 1
ATOM 981 C C . GLN A 1 119 ? 5.208 -6.811 -1.098 1.00 93.62 119 GLN A C 1
ATOM 983 O O . GLN A 1 119 ? 4.906 -6.078 -2.026 1.00 93.62 119 GLN A O 1
ATOM 988 N N . ALA A 1 120 ? 5.558 -6.337 0.101 1.00 95.25 120 ALA A N 1
ATOM 989 C CA . ALA A 1 120 ? 5.736 -4.915 0.373 1.00 95.25 120 ALA A CA 1
ATOM 990 C C . ALA A 1 120 ? 7.230 -4.585 0.343 1.00 95.25 120 ALA A C 1
ATOM 992 O O . ALA A 1 120 ? 7.977 -5.025 1.228 1.00 95.25 120 ALA A O 1
ATOM 993 N N . ILE A 1 121 ? 7.665 -3.843 -0.671 1.00 95.31 121 ILE A N 1
ATOM 994 C CA . ILE A 1 121 ? 9.061 -3.447 -0.877 1.00 95.31 121 ILE A CA 1
ATOM 995 C C . ILE A 1 121 ? 9.177 -1.929 -0.787 1.00 95.31 121 ILE A C 1
ATOM 997 O O . ILE A 1 121 ? 8.307 -1.204 -1.260 1.00 95.31 121 ILE A O 1
ATOM 1001 N N . ASP A 1 122 ? 10.251 -1.454 -0.161 1.00 94.38 122 ASP A N 1
ATOM 1002 C CA . ASP A 1 122 ? 10.643 -0.047 -0.230 1.00 94.38 122 ASP A CA 1
ATOM 1003 C C . ASP A 1 122 ? 12.143 0.128 0.078 1.00 94.38 122 ASP A C 1
ATOM 1005 O O . ASP A 1 122 ? 12.851 -0.837 0.414 1.00 94.38 122 ASP A O 1
ATOM 1009 N N . ILE A 1 123 ? 12.645 1.357 -0.037 1.00 93.50 123 ILE A N 1
ATOM 1010 C CA . ILE A 1 123 ? 14.032 1.714 0.238 1.00 93.50 123 ILE A CA 1
ATOM 1011 C C . ILE A 1 123 ? 14.238 2.088 1.713 1.00 93.50 123 ILE A C 1
ATOM 1013 O O . ILE A 1 123 ? 13.609 2.987 2.262 1.00 93.50 123 ILE A O 1
ATOM 1017 N N . GLY A 1 124 ? 15.203 1.428 2.358 1.00 92.69 124 GLY A N 1
ATOM 1018 C CA . GLY A 1 124 ? 15.576 1.734 3.738 1.00 92.69 124 GLY A CA 1
ATOM 1019 C C . GLY A 1 124 ? 16.480 2.958 3.897 1.00 92.69 124 GLY A C 1
ATOM 1020 O O . GLY A 1 124 ? 16.962 3.557 2.939 1.00 92.69 124 GLY A O 1
ATOM 1021 N N . THR A 1 125 ? 16.806 3.280 5.150 1.00 94.00 125 THR A N 1
ATOM 1022 C CA . THR A 1 125 ? 17.700 4.398 5.521 1.00 94.00 125 THR A CA 1
ATOM 1023 C C . THR A 1 125 ? 19.142 4.287 5.012 1.00 94.00 125 THR A C 1
ATOM 1025 O O . THR A 1 125 ? 19.912 5.234 5.136 1.00 94.00 125 THR A O 1
ATOM 1028 N N . ASP A 1 126 ? 19.533 3.140 4.457 1.00 95.56 126 ASP A N 1
ATOM 1029 C CA . ASP A 1 126 ? 20.830 2.919 3.809 1.00 95.56 126 ASP A CA 1
ATOM 1030 C C . ASP A 1 126 ? 20.753 2.972 2.274 1.00 95.56 126 ASP A C 1
ATOM 1032 O O . ASP A 1 126 ? 21.680 2.508 1.605 1.00 95.56 126 ASP A O 1
ATOM 1036 N N . GLU A 1 127 ? 19.645 3.495 1.742 1.00 94.56 127 GLU A N 1
ATOM 1037 C CA . GLU A 1 127 ? 19.372 3.654 0.312 1.00 94.56 127 GLU A CA 1
ATOM 1038 C C . GLU A 1 127 ? 19.291 2.316 -0.448 1.00 94.56 127 GLU A C 1
ATOM 1040 O O . GLU A 1 127 ? 19.509 2.253 -1.658 1.00 94.56 127 GLU A O 1
ATOM 1045 N N . LYS A 1 128 ? 18.976 1.213 0.251 1.00 95.06 128 LYS A N 1
ATOM 1046 C CA . LYS A 1 128 ? 18.784 -0.111 -0.363 1.00 95.06 128 LYS A CA 1
ATOM 1047 C C . LYS A 1 128 ? 17.358 -0.621 -0.229 1.00 95.06 128 LYS A C 1
ATOM 1049 O O . LYS A 1 128 ? 16.802 -0.643 0.875 1.00 95.06 128 LYS A O 1
ATOM 1054 N N . ALA A 1 129 ? 16.846 -1.135 -1.347 1.00 94.38 129 ALA A N 1
ATOM 1055 C CA . ALA A 1 129 ? 15.599 -1.882 -1.414 1.00 94.38 129 ALA A CA 1
ATOM 1056 C C . ALA A 1 129 ? 15.626 -3.091 -0.470 1.00 94.38 129 ALA A C 1
ATOM 1058 O O . ALA A 1 129 ? 16.634 -3.802 -0.356 1.00 94.38 129 ALA A O 1
ATOM 1059 N N . ARG A 1 130 ? 14.513 -3.317 0.223 1.00 94.81 130 ARG A N 1
ATOM 1060 C CA . ARG A 1 130 ? 14.325 -4.450 1.132 1.00 94.81 130 ARG A CA 1
ATOM 1061 C C . ARG A 1 130 ? 12.848 -4.776 1.290 1.00 94.81 130 ARG A C 1
ATOM 1063 O O . ARG A 1 130 ? 11.987 -3.929 1.091 1.00 94.81 130 ARG A O 1
ATOM 1070 N N . SER A 1 131 ? 12.571 -6.001 1.728 1.00 95.56 131 SER A N 1
ATOM 1071 C CA . SER A 1 131 ? 11.212 -6.401 2.078 1.00 95.56 131 SER A CA 1
ATOM 1072 C C . SER A 1 131 ? 10.795 -5.864 3.447 1.00 95.56 131 SER A C 1
ATOM 1074 O O . SER A 1 131 ? 11.466 -6.067 4.466 1.00 95.56 131 SER A O 1
ATOM 1076 N N . TYR A 1 132 ? 9.621 -5.248 3.457 1.00 94.94 132 TYR A N 1
ATOM 1077 C CA . TYR A 1 132 ? 8.876 -4.797 4.621 1.00 94.94 132 TYR A CA 1
ATOM 1078 C C . TYR A 1 132 ? 7.627 -5.653 4.893 1.00 94.94 132 TYR A C 1
ATOM 1080 O O . TYR A 1 132 ? 6.900 -5.413 5.855 1.00 94.94 132 TYR A O 1
ATOM 1088 N N . SER A 1 133 ? 7.447 -6.755 4.155 1.00 95.19 133 SER A N 1
ATOM 1089 C CA . SER A 1 133 ? 6.336 -7.709 4.314 1.00 95.19 133 SER A CA 1
ATOM 1090 C C . SER A 1 133 ? 6.215 -8.332 5.715 1.00 95.19 133 SER A C 1
ATOM 1092 O O . SER A 1 133 ? 5.228 -8.986 6.020 1.00 95.19 133 SER A O 1
ATOM 1094 N N . HIS A 1 134 ? 7.198 -8.159 6.604 1.00 93.19 134 HIS A N 1
ATOM 1095 C CA . HIS A 1 134 ? 7.120 -8.628 7.992 1.00 93.19 134 HIS A CA 1
ATOM 1096 C C . HIS A 1 134 ? 6.185 -7.786 8.880 1.00 93.19 134 HIS A C 1
ATOM 1098 O O . HIS A 1 134 ? 5.869 -8.211 9.991 1.00 93.19 134 HIS A O 1
ATOM 1104 N N . HIS A 1 135 ? 5.753 -6.610 8.418 1.00 89.56 135 HIS A N 1
ATOM 1105 C CA . HIS A 1 135 ? 4.754 -5.777 9.093 1.00 89.56 135 HIS A CA 1
ATOM 1106 C C . HIS A 1 135 ? 3.570 -5.392 8.191 1.00 89.56 135 HIS A C 1
ATOM 1108 O O . HIS A 1 135 ? 2.748 -4.569 8.585 1.00 89.56 135 HIS A O 1
ATOM 1114 N N . VAL A 1 136 ? 3.448 -6.033 7.024 1.00 94.19 136 VAL A N 1
ATOM 1115 C CA . VAL A 1 136 ? 2.302 -5.917 6.114 1.00 94.19 136 VAL A CA 1
ATOM 1116 C C . VAL A 1 136 ? 1.655 -7.292 5.973 1.00 94.19 136 VAL A C 1
ATOM 1118 O O . VAL A 1 136 ? 2.337 -8.293 5.773 1.00 94.19 136 VAL A O 1
ATOM 1121 N N . GLU A 1 137 ? 0.333 -7.351 6.093 1.00 95.12 137 GLU A N 1
ATOM 1122 C CA . GLU A 1 137 ? -0.454 -8.549 5.810 1.00 95.12 137 GLU A CA 1
AT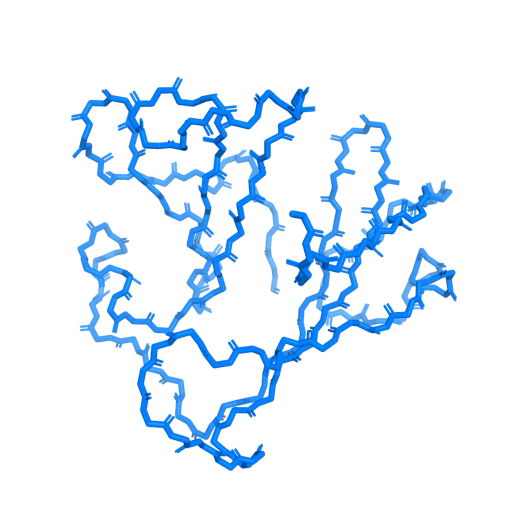OM 1123 C C . GLU A 1 137 ? -1.328 -8.270 4.587 1.00 95.12 137 GLU A C 1
ATOM 1125 O O . GLU A 1 137 ? -2.161 -7.370 4.626 1.00 95.12 137 GLU A O 1
ATOM 1130 N N . SER A 1 138 ? -1.109 -9.027 3.513 1.00 92.19 138 SER A N 1
ATOM 1131 C CA . SER A 1 138 ? -1.725 -8.857 2.190 1.00 92.19 138 SER A CA 1
ATOM 1132 C C . SER A 1 138 ? -2.239 -10.200 1.655 1.00 92.19 138 SER A C 1
ATOM 1134 O O . SER A 1 138 ? -1.689 -11.265 1.981 1.00 92.19 138 SER A O 1
ATOM 1136 N N . ARG A 1 139 ? -3.326 -10.171 0.878 1.00 87.75 139 ARG A N 1
ATOM 1137 C CA . ARG A 1 139 ? -3.950 -11.335 0.238 1.00 87.75 139 ARG A CA 1
ATOM 1138 C C . ARG A 1 139 ? -4.482 -10.968 -1.127 1.00 87.75 139 ARG A C 1
ATOM 1140 O O . ARG A 1 139 ? -5.079 -9.878 -1.219 1.00 87.75 139 ARG A O 1
#

Mean predicted aligned error: 4.07 Å

Secondary structure (DSSP, 8-state):
-TT-----PPBPSSPPPSSS-TTSGGGTT---EEE----SSS---TTTEEEEEEEEEETTEEEEEEEEEES------SSTTSSGGGS-EEEEEE-SS------TTTSSSEEEEEETTS-EEEE-TTS-EEE-TTS----